Protein AF-A0A8J5FWM0-F1 (afdb_monomer_lite)

Foldseek 3Di:
DPPPDPDPVPDDPVVVPPDPPVCPPVNVVVVVVVVVVVLLVVCLVPVVCLVDPCSCVVDPPVSSVSNVVVNVQDPPGPPDDDDPVHGPVVVVVVVVVVVVVVVVVVVVVVVVVD

Sequence (114 aa):
MAPKSLDYESLNENVKKVAYAVRGELYLRASELQKEGKKVVALCQSPFLLDDPNVGLLFPADVIARAKHYLSLTSGGLGAYSDSRGLPGIRKEFAEFIEKSMLELDFFISSSNS

InterPro domains:
  IPR015421 Pyridoxal phosphate-dependent transferase, major domain [G3DSA:3.40.640.10] (79-100)
  IPR015424 Pyridoxal phosphate-dependent transferase [SSF53383] (8-101)
  IPR045088 Aminotransferase ALAT1/2-like [PTHR11751] (39-100)

pLDDT: mean 76.7, std 11.35, range [42.81, 90.31]

Radius of gyration: 22.01 Å; chains: 1; bounding box: 50×32×67 Å

Structure (mmCIF, N/CA/C/O backbone):
data_AF-A0A8J5FWM0-F1
#
_entry.id   AF-A0A8J5FWM0-F1
#
loop_
_atom_site.group_PDB
_atom_site.id
_atom_site.type_symbol
_atom_site.label_atom_id
_atom_site.label_alt_id
_atom_site.label_comp_id
_atom_site.label_asym_id
_atom_site.label_entity_id
_atom_site.label_seq_id
_atom_site.pdbx_PDB_ins_code
_atom_site.Cartn_x
_atom_site.Cartn_y
_atom_site.Cartn_z
_atom_site.occupancy
_atom_site.B_iso_or_equiv
_atom_site.auth_seq_id
_atom_site.auth_comp_id
_atom_site.auth_asym_id
_atom_site.auth_atom_id
_atom_site.pdbx_PDB_model_num
ATOM 1 N N . MET A 1 1 ? -11.089 -11.275 50.176 1.00 53.22 1 MET A N 1
ATOM 2 C CA . MET A 1 1 ? -12.010 -11.960 49.245 1.00 53.22 1 MET A CA 1
ATOM 3 C C . MET A 1 1 ? -11.571 -11.567 47.848 1.00 53.22 1 MET A C 1
ATOM 5 O O . MET A 1 1 ? -11.546 -10.374 47.577 1.00 53.22 1 MET A O 1
ATOM 9 N N . ALA A 1 2 ? -11.078 -12.508 47.038 1.00 60.53 2 ALA A N 1
ATOM 10 C CA . ALA A 1 2 ? -10.619 -12.184 45.687 1.00 60.53 2 ALA A CA 1
ATOM 11 C C . ALA A 1 2 ? -11.797 -11.602 44.883 1.00 60.53 2 ALA A C 1
ATOM 13 O O . ALA A 1 2 ? -12.917 -12.102 45.043 1.00 60.53 2 ALA A O 1
ATOM 14 N N . PRO A 1 3 ? -11.594 -10.536 44.090 1.00 63.75 3 PRO A N 1
ATOM 15 C CA . PRO A 1 3 ? -12.660 -10.019 43.246 1.00 63.75 3 PRO A CA 1
ATOM 16 C C . PRO A 1 3 ? -13.155 -11.148 42.337 1.00 63.75 3 PRO A C 1
ATOM 18 O O . PRO A 1 3 ? -12.354 -11.937 41.830 1.00 63.75 3 PRO A O 1
ATOM 21 N N . LYS A 1 4 ? -14.483 -11.255 42.197 1.00 68.94 4 LYS A N 1
ATOM 22 C CA . LYS A 1 4 ? -15.118 -12.198 41.270 1.00 68.94 4 LYS A CA 1
ATOM 23 C C . LYS A 1 4 ? -14.492 -12.023 39.885 1.00 68.94 4 LYS A C 1
ATOM 25 O O . LYS A 1 4 ? -14.134 -10.906 39.508 1.00 68.94 4 LYS A O 1
ATOM 30 N N . SER A 1 5 ? -14.335 -13.138 39.177 1.00 74.19 5 SER A N 1
ATOM 31 C CA . SER A 1 5 ? -13.917 -13.173 37.777 1.00 74.19 5 SER A CA 1
ATOM 32 C C . SER A 1 5 ? -14.665 -12.121 36.960 1.00 74.19 5 SER A C 1
ATOM 34 O O . SER A 1 5 ? -15.795 -11.761 37.289 1.00 74.19 5 SER A O 1
ATOM 36 N N . LEU A 1 6 ? -14.010 -11.600 35.923 1.00 75.12 6 LEU A N 1
ATOM 37 C CA . LEU A 1 6 ? -14.589 -10.589 35.045 1.00 75.12 6 LEU A CA 1
ATOM 38 C C . LEU A 1 6 ? -15.826 -11.164 34.333 1.00 75.12 6 LEU A C 1
ATOM 40 O O . LEU A 1 6 ? -15.712 -11.786 33.281 1.00 75.12 6 LEU A O 1
ATOM 44 N N . ASP A 1 7 ? -16.995 -10.941 34.924 1.00 79.06 7 ASP A N 1
ATOM 45 C CA . ASP A 1 7 ? -18.289 -11.385 34.416 1.00 79.06 7 ASP A CA 1
ATOM 46 C C . ASP A 1 7 ? -19.006 -10.211 33.741 1.00 79.06 7 ASP A C 1
ATOM 48 O O . ASP A 1 7 ? -18.806 -9.050 34.112 1.00 79.06 7 ASP A O 1
ATOM 52 N N . TYR A 1 8 ? -19.873 -10.500 32.767 1.00 72.50 8 TYR A N 1
ATOM 53 C CA . TYR A 1 8 ? -20.602 -9.486 31.990 1.00 72.50 8 TYR A CA 1
ATOM 54 C C . TYR A 1 8 ? -21.339 -8.471 32.879 1.00 72.50 8 TYR A C 1
ATOM 56 O O . TYR A 1 8 ? -21.268 -7.271 32.636 1.00 72.50 8 TYR A O 1
ATOM 64 N N . GLU A 1 9 ? -21.962 -8.930 33.964 1.00 78.56 9 GLU A N 1
ATOM 65 C CA . GLU A 1 9 ? -22.630 -8.097 34.975 1.00 78.56 9 GLU A CA 1
ATOM 66 C C . GLU A 1 9 ? -21.684 -7.063 35.613 1.00 78.56 9 GLU A C 1
ATOM 68 O O . GLU A 1 9 ? -22.080 -5.919 35.829 1.00 78.56 9 GLU A O 1
ATOM 73 N N . SER A 1 10 ? -20.417 -7.435 35.841 1.00 80.94 10 SER A N 1
ATOM 74 C CA . SER A 1 10 ? -19.393 -6.586 36.473 1.00 80.94 10 SER A CA 1
ATOM 75 C C . SER A 1 10 ? -18.735 -5.578 35.524 1.00 80.94 10 SER A C 1
ATOM 77 O O . SER A 1 10 ? -17.939 -4.743 35.960 1.00 80.94 10 SER A O 1
ATOM 79 N N . LEU A 1 11 ? -19.040 -5.654 34.226 1.00 79.19 11 LEU A N 1
ATOM 80 C CA . LEU A 1 11 ? -18.467 -4.766 33.224 1.00 79.19 11 LEU A CA 1
ATOM 81 C C . LEU A 1 11 ? -19.072 -3.357 33.329 1.00 79.19 11 LEU A C 1
ATOM 83 O O . LEU A 1 11 ? -20.248 -3.185 33.644 1.00 79.19 11 LEU A O 1
ATOM 87 N N . ASN A 1 12 ? -18.274 -2.335 33.028 1.00 82.62 12 ASN A N 1
ATOM 88 C CA . ASN A 1 12 ? -18.722 -0.944 33.049 1.00 82.62 12 ASN A CA 1
ATOM 89 C C . ASN A 1 12 ? -19.877 -0.720 32.049 1.00 82.62 12 ASN A C 1
ATOM 91 O O . ASN A 1 12 ? -19.781 -1.107 30.885 1.00 82.62 12 ASN A O 1
ATOM 95 N N . GLU A 1 13 ? -20.942 -0.043 32.482 1.00 77.06 13 GLU A N 1
ATOM 96 C CA . GLU A 1 13 ? -22.116 0.273 31.658 1.00 77.06 13 GLU A CA 1
ATOM 97 C C . GLU A 1 13 ? -21.777 1.035 30.369 1.00 77.06 13 GLU A C 1
ATOM 99 O O . GLU A 1 13 ? -22.407 0.808 29.341 1.00 77.06 13 GLU A O 1
ATOM 104 N N . ASN A 1 14 ? -20.745 1.882 30.372 1.00 74.62 14 ASN A N 1
ATOM 105 C CA . ASN A 1 14 ? -20.277 2.574 29.167 1.00 74.62 14 ASN A CA 1
ATOM 106 C C . ASN A 1 14 ? -19.612 1.617 28.165 1.00 74.62 14 ASN A C 1
ATOM 108 O O . ASN A 1 14 ? -19.661 1.864 26.966 1.00 74.62 14 ASN A O 1
ATOM 112 N N . VAL A 1 15 ? -19.027 0.511 28.639 1.00 71.25 15 VAL 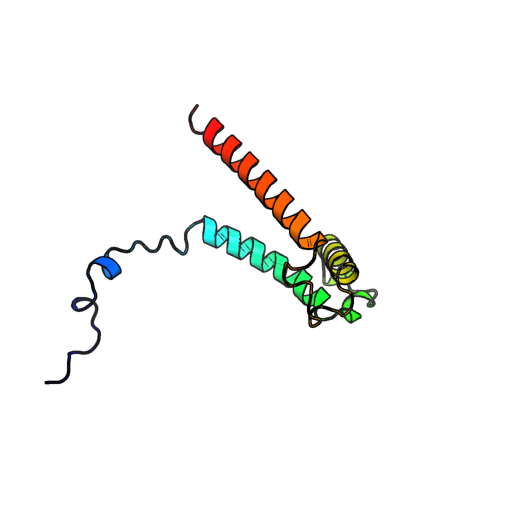A N 1
ATOM 113 C CA . VAL A 1 15 ? -18.459 -0.553 27.792 1.00 71.25 15 VAL A CA 1
ATOM 114 C C . VAL A 1 15 ?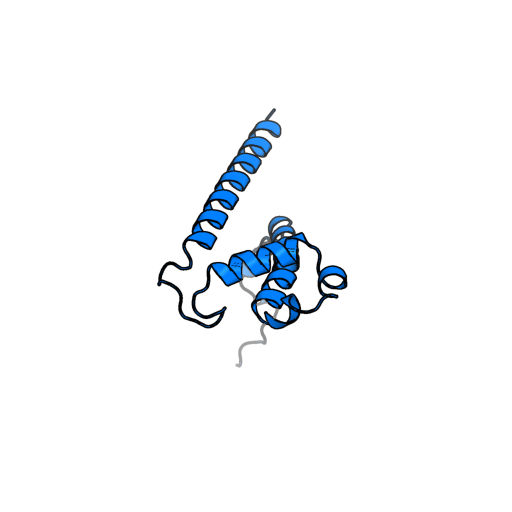 -19.563 -1.476 27.271 1.00 71.25 15 VAL A C 1
ATOM 116 O O . VAL A 1 15 ? -19.479 -1.935 26.140 1.00 71.25 15 VAL A O 1
ATOM 119 N N . LYS A 1 16 ? -20.633 -1.700 28.045 1.00 72.62 16 LYS A N 1
ATOM 120 C CA . LYS A 1 16 ? -21.829 -2.432 27.583 1.00 72.62 16 LYS A CA 1
ATOM 121 C C . LYS A 1 16 ? -22.627 -1.643 26.540 1.00 72.62 16 LYS A C 1
ATOM 123 O O . LYS A 1 16 ? -23.151 -2.221 25.595 1.00 72.62 16 LYS A O 1
ATOM 128 N N . LYS A 1 17 ? -22.721 -0.320 26.718 1.00 66.69 17 LYS A N 1
ATOM 129 C CA . LYS A 1 17 ? -23.449 0.604 25.833 1.00 66.69 17 LYS A CA 1
ATOM 130 C C . LYS A 1 17 ? -22.651 1.050 24.613 1.00 66.69 17 LYS A C 1
ATOM 132 O O . LYS A 1 17 ? -23.240 1.667 23.726 1.00 66.69 17 LYS A O 1
ATOM 137 N N . VAL A 1 18 ? -21.341 0.781 24.546 1.00 64.25 18 VAL A N 1
ATOM 138 C CA . VAL A 1 18 ? -20.563 1.118 23.351 1.00 64.25 18 VAL A CA 1
ATOM 139 C C . VAL A 1 18 ? -21.051 0.234 22.206 1.00 64.25 18 VAL A C 1
ATOM 141 O O . VAL A 1 18 ? -20.772 -0.961 22.124 1.00 64.25 18 VAL A O 1
ATOM 144 N N . ALA A 1 19 ? -21.855 0.815 21.322 1.00 58.50 19 ALA A N 1
ATOM 145 C CA . ALA A 1 19 ? -22.192 0.166 20.074 1.00 58.50 19 ALA A CA 1
ATOM 146 C C . ALA A 1 19 ? -20.889 -0.025 19.292 1.00 58.50 19 ALA A C 1
ATOM 148 O O . ALA A 1 19 ? -20.090 0.904 19.149 1.00 58.50 19 ALA A O 1
ATOM 149 N N . TYR A 1 20 ? -20.665 -1.243 18.807 1.00 52.75 20 TYR A N 1
ATOM 150 C CA . TYR A 1 20 ? -19.488 -1.655 18.047 1.00 52.75 20 TYR A CA 1
ATOM 151 C C . TYR A 1 20 ? -19.496 -1.025 16.636 1.00 52.75 20 TYR A C 1
ATOM 153 O O . TYR A 1 20 ? -19.482 -1.716 15.624 1.00 52.75 20 TYR A O 1
ATOM 161 N N . ALA A 1 21 ? -19.513 0.308 16.549 1.00 53.38 21 ALA A N 1
ATOM 162 C CA . ALA A 1 21 ? -19.413 1.071 15.300 1.00 53.38 21 ALA A CA 1
ATOM 163 C C . ALA A 1 21 ? -18.007 0.981 14.673 1.00 53.38 21 ALA A C 1
ATOM 165 O O . ALA A 1 21 ? -17.784 1.406 13.544 1.00 53.38 21 ALA A O 1
ATOM 166 N N . VAL A 1 22 ? -17.058 0.378 15.396 1.00 55.34 22 VAL A N 1
ATOM 167 C CA . VAL A 1 22 ? -15.659 0.198 14.992 1.00 55.34 22 VAL A CA 1
ATOM 168 C C . VAL A 1 22 ? -15.523 -0.739 13.780 1.00 55.34 22 VAL A C 1
ATOM 170 O O . VAL A 1 22 ? -14.505 -0.695 13.094 1.00 55.34 22 VAL A O 1
ATOM 173 N N . ARG A 1 23 ? -16.544 -1.560 13.472 1.00 57.81 23 ARG A N 1
ATOM 174 C CA . ARG A 1 23 ? -16.574 -2.443 12.289 1.00 57.81 23 ARG A CA 1
ATOM 175 C C . ARG A 1 23 ? -17.820 -2.292 11.405 1.00 57.81 23 ARG A C 1
ATOM 177 O O . ARG A 1 23 ? -18.355 -3.287 10.927 1.00 57.81 23 ARG A O 1
ATOM 184 N N . GLY A 1 24 ? -18.287 -1.060 11.203 1.00 68.94 24 GLY A N 1
ATOM 185 C CA . GLY A 1 24 ? -19.374 -0.764 10.257 1.00 68.94 24 GLY A CA 1
ATOM 186 C C . GLY A 1 24 ? -18.970 -0.893 8.778 1.00 68.94 24 GLY A C 1
ATOM 187 O O . GLY A 1 24 ? -17.869 -1.335 8.451 1.00 68.94 24 GLY A O 1
ATOM 188 N N . GLU A 1 25 ? -19.840 -0.453 7.869 1.00 73.12 25 GLU A N 1
ATOM 189 C CA . G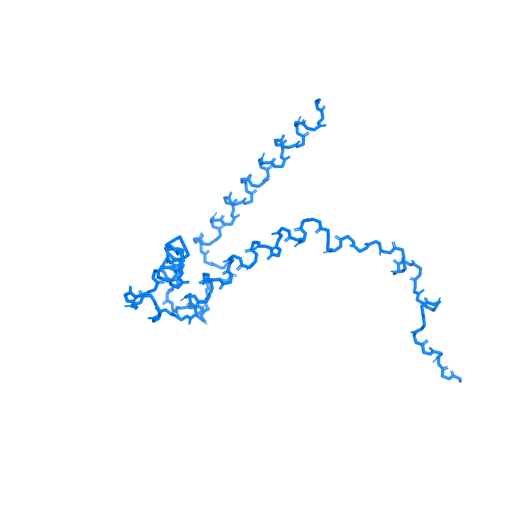LU A 1 25 ? -19.618 -0.499 6.410 1.00 73.12 25 GLU A CA 1
ATOM 190 C C . GLU A 1 25 ? -18.313 0.187 5.979 1.00 73.12 25 GLU A C 1
ATOM 192 O O . GLU A 1 25 ? -17.574 -0.337 5.145 1.00 73.12 25 GLU A O 1
ATOM 197 N N . LEU A 1 26 ? -17.959 1.297 6.637 1.00 72.69 26 LEU A N 1
ATOM 198 C CA . LEU A 1 26 ? -16.691 1.998 6.418 1.00 72.69 26 LEU A CA 1
ATOM 199 C C . LEU A 1 26 ? -15.474 1.102 6.701 1.00 72.69 26 LEU A C 1
ATOM 201 O O . LEU A 1 26 ? -14.497 1.105 5.953 1.00 72.69 26 LEU A O 1
ATOM 205 N N . TYR A 1 27 ? -15.534 0.303 7.768 1.00 74.69 27 TYR A N 1
ATOM 206 C CA . TYR A 1 27 ? -14.467 -0.629 8.125 1.00 74.69 27 TYR A CA 1
ATOM 207 C C . TYR A 1 27 ? -14.367 -1.784 7.127 1.00 74.69 27 TYR A C 1
ATOM 209 O O . TYR A 1 27 ? -13.262 -2.201 6.776 1.00 74.69 27 TYR A O 1
ATOM 217 N N . LEU A 1 28 ? -15.504 -2.295 6.647 1.00 80.56 28 LEU A N 1
ATOM 218 C CA . LEU A 1 28 ? -15.527 -3.347 5.631 1.00 80.56 28 LEU A CA 1
ATOM 219 C C . LEU A 1 28 ? -14.904 -2.851 4.325 1.00 80.56 28 LEU A C 1
ATOM 221 O O . LEU A 1 28 ? -14.007 -3.510 3.796 1.00 80.56 28 LEU A O 1
ATOM 225 N N . ARG A 1 29 ? -15.275 -1.645 3.878 1.00 81.56 29 ARG A N 1
ATOM 226 C CA . ARG A 1 29 ? -14.687 -1.031 2.684 1.00 81.56 29 ARG A CA 1
ATOM 227 C C . ARG A 1 29 ? -13.187 -0.781 2.840 1.00 81.56 29 ARG A C 1
ATOM 229 O O . ARG A 1 29 ? -12.411 -1.087 1.938 1.00 81.56 29 ARG A O 1
ATOM 236 N N . ALA A 1 30 ? -12.752 -0.300 4.004 1.00 79.31 30 ALA A N 1
ATOM 237 C CA . ALA A 1 30 ? -11.329 -0.161 4.309 1.00 79.31 30 ALA A CA 1
ATOM 238 C C . ALA A 1 30 ? -10.597 -1.517 4.287 1.00 79.31 30 ALA A C 1
ATOM 240 O O . ALA A 1 30 ? -9.468 -1.605 3.804 1.00 79.31 30 ALA A O 1
ATOM 241 N N . SER A 1 31 ? -11.239 -2.592 4.759 1.00 82.94 31 SER A N 1
ATOM 242 C CA . SER A 1 31 ? -10.680 -3.947 4.714 1.00 82.94 31 SER A CA 1
ATOM 243 C C . SER A 1 31 ? -10.523 -4.471 3.282 1.00 82.94 31 SER A C 1
ATOM 245 O O . SER A 1 31 ? -9.536 -5.144 2.982 1.00 82.94 31 SER A O 1
ATOM 247 N N . GLU A 1 32 ? -11.454 -4.152 2.382 1.00 84.06 32 GLU A N 1
ATOM 248 C CA . GLU A 1 32 ? -11.348 -4.470 0.952 1.00 84.06 32 GLU A CA 1
ATOM 249 C C . GLU A 1 32 ? -10.171 -3.743 0.300 1.00 84.06 32 GLU A C 1
ATOM 251 O O . GLU A 1 32 ? -9.290 -4.397 -0.262 1.00 84.06 32 GLU A O 1
ATOM 256 N N . LEU A 1 33 ? -10.085 -2.421 0.482 1.00 80.88 33 LEU A N 1
ATOM 257 C CA . LEU A 1 33 ? -8.966 -1.610 -0.015 1.00 80.88 33 LEU A CA 1
ATOM 258 C C . LEU A 1 33 ? -7.620 -2.114 0.530 1.00 80.88 33 LEU A C 1
ATOM 260 O O . LEU A 1 33 ? -6.619 -2.187 -0.187 1.00 80.88 33 LEU A O 1
ATOM 264 N N . GLN A 1 34 ? -7.592 -2.544 1.794 1.00 82.12 34 GLN A N 1
ATOM 265 C CA . GLN A 1 34 ? -6.405 -3.147 2.391 1.00 82.12 34 GLN A CA 1
ATOM 266 C C . GLN A 1 34 ? -6.026 -4.469 1.705 1.00 82.12 34 GLN A C 1
ATOM 268 O O . GLN A 1 34 ? -4.841 -4.716 1.476 1.00 82.12 34 GLN A O 1
ATOM 273 N N . LYS A 1 35 ? -6.996 -5.335 1.375 1.00 84.06 35 LYS A N 1
ATOM 274 C CA . LYS A 1 35 ? -6.737 -6.601 0.662 1.00 84.06 35 LYS A CA 1
ATOM 275 C C . LYS A 1 35 ? -6.164 -6.356 -0.731 1.00 84.06 35 LYS A C 1
ATOM 277 O O . LYS A 1 35 ? -5.247 -7.074 -1.126 1.00 84.06 35 LYS A O 1
ATOM 282 N N . GLU A 1 36 ? -6.655 -5.348 -1.442 1.00 82.56 36 GLU A N 1
ATOM 283 C CA . GLU A 1 36 ? -6.117 -4.943 -2.746 1.00 82.56 36 GLU A CA 1
ATOM 284 C C . GLU A 1 36 ? -4.663 -4.462 -2.620 1.00 82.56 36 GLU A C 1
ATOM 286 O O . GLU A 1 36 ? -3.786 -4.903 -3.369 1.00 82.56 36 GLU A O 1
ATOM 291 N N . GLY A 1 37 ? -4.371 -3.649 -1.599 1.00 81.81 37 GLY A N 1
ATOM 292 C CA . GLY A 1 37 ? -3.022 -3.155 -1.316 1.00 81.81 37 GLY A CA 1
ATOM 293 C C . GLY A 1 37 ? -1.996 -4.252 -1.007 1.00 81.81 37 GLY A C 1
ATOM 294 O O . GLY A 1 37 ? -0.824 -4.108 -1.360 1.00 81.81 37 GLY A O 1
ATOM 295 N N . LYS A 1 38 ? -2.414 -5.384 -0.419 1.00 86.38 38 LYS A N 1
ATOM 296 C CA . LYS A 1 38 ? -1.503 -6.494 -0.069 1.00 86.38 38 LYS A CA 1
ATOM 297 C C . LYS A 1 38 ? -0.737 -7.047 -1.269 1.00 86.38 38 LYS A C 1
ATOM 299 O O . LYS A 1 38 ? 0.428 -7.400 -1.119 1.00 86.38 38 LYS A O 1
ATOM 304 N N . LYS A 1 39 ? -1.362 -7.113 -2.448 1.00 86.75 39 LYS A N 1
ATOM 305 C CA . LYS A 1 39 ? -0.716 -7.652 -3.657 1.00 86.75 39 LYS A CA 1
ATOM 306 C C . LYS A 1 39 ? 0.429 -6.756 -4.132 1.00 86.75 39 LYS A C 1
ATOM 308 O O . LYS A 1 39 ? 1.495 -7.253 -4.477 1.00 86.75 39 LYS A O 1
ATOM 313 N N . VAL A 1 40 ? 0.223 -5.440 -4.085 1.00 87.25 40 VAL A N 1
ATOM 314 C CA . VAL A 1 40 ? 1.251 -4.451 -4.443 1.00 87.25 40 VAL A CA 1
ATOM 315 C C . VAL A 1 40 ? 2.404 -4.498 -3.445 1.00 87.25 40 VAL A C 1
ATOM 317 O O . VAL A 1 40 ? 3.562 -4.546 -3.846 1.00 87.25 40 VAL A O 1
ATOM 320 N N . VAL A 1 41 ? 2.097 -4.557 -2.144 1.00 86.50 41 VAL A N 1
ATOM 321 C CA . VAL A 1 41 ? 3.120 -4.649 -1.090 1.00 86.50 41 VAL A CA 1
ATOM 322 C C . VAL A 1 41 ? 3.959 -5.920 -1.236 1.00 86.50 41 VAL A C 1
ATOM 324 O O . VAL A 1 41 ? 5.176 -5.848 -1.091 1.00 86.50 41 VAL A O 1
ATOM 327 N N . ALA A 1 42 ? 3.345 -7.056 -1.579 1.00 87.19 42 ALA A N 1
ATOM 328 C CA . ALA A 1 42 ? 4.067 -8.306 -1.811 1.00 87.19 42 ALA A CA 1
ATOM 329 C C . ALA A 1 42 ? 5.103 -8.183 -2.946 1.00 87.19 42 ALA A C 1
ATOM 331 O O . ALA A 1 42 ? 6.244 -8.611 -2.779 1.00 87.19 42 ALA A O 1
ATOM 332 N N . LEU A 1 43 ? 4.745 -7.537 -4.063 1.00 86.88 43 LEU A N 1
ATOM 333 C CA . LEU A 1 43 ? 5.681 -7.279 -5.166 1.00 86.88 43 LEU A CA 1
ATOM 334 C C . LEU A 1 43 ? 6.789 -6.295 -4.776 1.00 86.88 43 LEU A C 1
ATOM 336 O O . LEU A 1 43 ? 7.943 -6.496 -5.141 1.00 86.88 43 LEU A O 1
ATOM 340 N N . CYS A 1 44 ? 6.473 -5.258 -3.999 1.00 85.75 44 CYS A N 1
ATOM 341 C CA . CYS A 1 44 ? 7.489 -4.324 -3.519 1.00 85.75 44 CYS A CA 1
ATOM 342 C C . CYS A 1 44 ? 8.462 -4.977 -2.512 1.00 85.75 44 CYS A C 1
ATOM 344 O O . CYS A 1 44 ? 9.621 -4.577 -2.433 1.00 85.75 44 CYS A O 1
ATOM 346 N N . GLN A 1 45 ? 8.010 -5.971 -1.737 1.00 85.56 45 GLN A N 1
ATOM 347 C CA . GLN A 1 45 ? 8.857 -6.750 -0.821 1.00 85.56 45 GLN A CA 1
ATOM 348 C C . GLN A 1 45 ? 9.741 -7.761 -1.550 1.00 85.56 45 GLN A C 1
ATOM 350 O O . GLN A 1 45 ? 10.827 -8.076 -1.071 1.00 85.56 45 GLN A O 1
ATOM 355 N N . SER A 1 46 ? 9.287 -8.265 -2.698 1.00 86.00 46 SER A N 1
ATOM 356 C CA . SER A 1 46 ? 9.999 -9.246 -3.519 1.00 86.00 46 SER A CA 1
ATOM 357 C C . SER A 1 46 ? 10.173 -8.741 -4.957 1.00 86.00 46 SER A C 1
ATOM 359 O O . SER A 1 46 ? 9.509 -9.251 -5.861 1.00 86.00 46 SER A O 1
ATOM 361 N N . PRO A 1 47 ? 11.072 -7.765 -5.206 1.00 83.94 47 PRO A N 1
ATOM 362 C CA . PRO A 1 47 ? 11.230 -7.161 -6.532 1.00 83.94 47 PRO A CA 1
ATOM 363 C C . PRO A 1 47 ? 11.617 -8.159 -7.629 1.00 83.94 47 PRO A C 1
ATOM 365 O O . PRO A 1 47 ? 11.251 -7.957 -8.779 1.00 83.94 47 PRO A O 1
ATOM 368 N N . PHE A 1 48 ? 12.284 -9.262 -7.274 1.00 86.00 48 PHE A N 1
ATOM 369 C CA . PHE A 1 48 ? 12.688 -10.326 -8.202 1.00 86.00 48 PHE A CA 1
ATOM 370 C C . PHE A 1 48 ? 11.507 -11.004 -8.917 1.00 86.00 48 PHE A C 1
ATOM 372 O O . PHE A 1 48 ? 11.679 -11.544 -10.004 1.00 86.00 48 PHE A O 1
ATOM 379 N N . LEU A 1 49 ? 10.293 -10.952 -8.351 1.00 86.25 49 LEU A N 1
ATOM 380 C CA . LEU A 1 49 ? 9.088 -11.433 -9.037 1.00 86.25 49 LEU A CA 1
ATOM 381 C C . LEU A 1 49 ? 8.752 -10.598 -10.278 1.00 86.25 49 LEU A C 1
ATOM 383 O O . LEU A 1 49 ? 8.069 -11.097 -11.163 1.00 86.25 49 LEU A O 1
ATOM 387 N N . LEU A 1 50 ? 9.194 -9.337 -10.351 1.00 85.50 50 LEU A N 1
ATOM 388 C CA . LEU A 1 50 ? 8.912 -8.450 -11.484 1.00 85.50 50 LEU A CA 1
ATOM 389 C C . LEU A 1 50 ? 9.742 -8.782 -12.729 1.00 85.50 50 LEU A C 1
ATOM 391 O O . LEU A 1 50 ? 9.376 -8.329 -13.816 1.00 85.50 50 LEU A O 1
ATOM 395 N N . ASP A 1 51 ? 10.821 -9.547 -12.561 1.00 86.00 51 ASP A N 1
ATOM 396 C CA . ASP A 1 51 ? 11.710 -9.988 -13.637 1.00 86.00 51 ASP A CA 1
ATOM 397 C C . ASP A 1 51 ? 11.244 -11.314 -14.270 1.00 86.00 51 ASP A C 1
ATOM 399 O O . ASP A 1 51 ? 11.707 -11.681 -15.350 1.00 86.00 51 ASP A O 1
ATOM 403 N N . ASP A 1 52 ? 10.309 -12.029 -13.629 1.00 87.56 52 ASP A N 1
ATOM 404 C CA . ASP A 1 52 ? 9.757 -13.277 -14.160 1.00 87.56 52 ASP A CA 1
ATOM 405 C C . ASP A 1 52 ? 8.793 -12.987 -15.331 1.00 87.56 52 ASP A C 1
ATOM 407 O O . ASP A 1 52 ? 7.830 -12.227 -15.167 1.00 87.56 52 ASP A O 1
ATOM 411 N N . PRO A 1 53 ? 8.977 -13.607 -16.513 1.00 85.69 53 PRO A N 1
ATOM 412 C CA . PRO A 1 53 ? 8.078 -13.419 -17.654 1.00 85.69 53 PRO A CA 1
ATOM 413 C C . PRO A 1 53 ? 6.628 -13.856 -17.377 1.00 85.69 53 PRO A C 1
ATOM 415 O O . PRO A 1 53 ? 5.708 -13.401 -18.056 1.00 85.69 53 PRO A O 1
ATOM 418 N N . ASN A 1 54 ? 6.395 -14.698 -16.366 1.00 87.31 54 ASN A N 1
ATOM 419 C CA . ASN A 1 54 ? 5.078 -15.194 -15.967 1.00 87.31 54 ASN A CA 1
ATOM 420 C C . ASN A 1 54 ? 4.401 -14.333 -14.892 1.00 87.31 54 ASN A C 1
ATOM 422 O O . ASN A 1 54 ? 3.293 -14.658 -14.463 1.00 87.31 54 ASN A O 1
ATOM 426 N N . VAL A 1 55 ? 5.013 -13.229 -14.449 1.00 85.06 55 VAL A N 1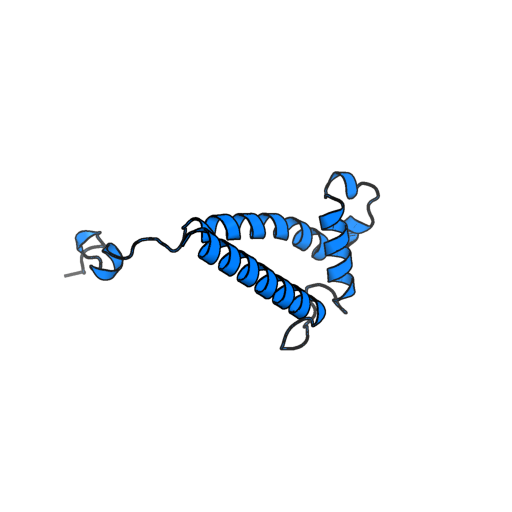
ATOM 427 C CA . VAL A 1 55 ? 4.448 -12.369 -13.393 1.00 85.06 55 VAL A CA 1
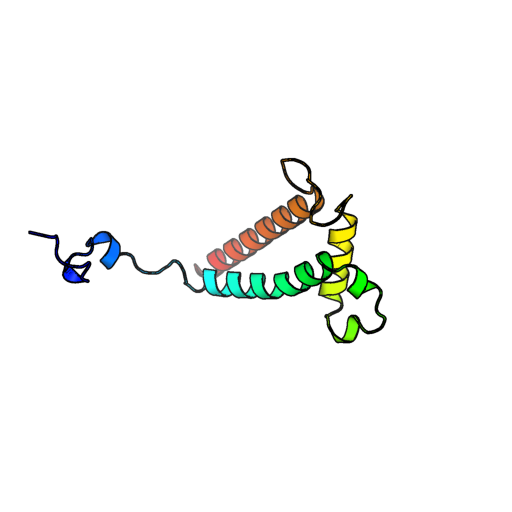ATOM 428 C C . VAL A 1 55 ? 3.037 -11.872 -13.725 1.00 85.06 55 VAL A C 1
ATOM 430 O O . VAL A 1 55 ? 2.191 -11.778 -12.836 1.00 85.06 55 VAL A O 1
ATOM 433 N N . GLY A 1 56 ? 2.746 -11.642 -15.011 1.00 83.69 56 GLY A N 1
ATOM 434 C CA . GLY A 1 56 ? 1.426 -11.228 -15.499 1.00 83.69 56 GLY A CA 1
ATOM 435 C C . GLY A 1 56 ? 0.333 -12.298 -15.387 1.00 83.69 56 GLY A C 1
ATOM 436 O O . GLY A 1 56 ? -0.845 -11.969 -15.492 1.00 83.69 56 GLY A O 1
ATOM 437 N N . LEU A 1 57 ? 0.699 -13.564 -15.155 1.00 86.69 57 LEU A N 1
ATOM 438 C CA . LEU A 1 57 ? -0.252 -14.641 -14.854 1.00 86.69 57 LEU A CA 1
ATOM 439 C C . LEU A 1 57 ? -0.623 -14.671 -13.365 1.00 86.69 57 LEU A C 1
ATOM 441 O O . LEU A 1 57 ? -1.705 -15.131 -13.007 1.00 86.69 57 LEU A O 1
ATOM 445 N N . LEU A 1 58 ? 0.271 -14.190 -12.496 1.00 85.12 58 LEU A N 1
ATOM 446 C CA . LEU A 1 58 ? 0.110 -14.210 -11.039 1.00 85.12 58 LEU A CA 1
ATOM 447 C C . LEU A 1 58 ? -0.500 -12.912 -10.502 1.00 85.12 58 LEU A C 1
ATOM 449 O O . LEU A 1 58 ? -1.268 -12.933 -9.537 1.00 85.12 58 LEU A O 1
ATOM 453 N N . PHE A 1 59 ? -0.167 -11.780 -11.124 1.00 87.56 59 PHE A N 1
ATOM 454 C CA . PHE A 1 59 ? -0.610 -10.456 -10.707 1.00 87.56 59 PHE A CA 1
ATOM 455 C C . PHE A 1 59 ? -1.209 -9.684 -11.880 1.00 87.56 59 PHE A C 1
ATOM 457 O O . PHE A 1 59 ? -0.694 -9.751 -12.996 1.00 87.56 59 PHE A O 1
ATOM 464 N N . PRO A 1 60 ? -2.277 -8.909 -11.638 1.00 90.19 60 PRO A N 1
ATOM 465 C CA . PRO A 1 60 ? -2.848 -8.068 -12.673 1.00 90.19 60 PRO A CA 1
ATOM 466 C C . PRO A 1 60 ? -1.891 -6.911 -13.025 1.00 90.19 60 PRO A C 1
ATOM 468 O O . PRO A 1 60 ? -1.037 -6.504 -12.229 1.00 90.19 60 PRO A O 1
ATOM 471 N N . ALA A 1 61 ? -2.003 -6.407 -14.256 1.00 88.88 61 ALA A N 1
ATOM 472 C CA . ALA A 1 61 ? -1.055 -5.445 -14.827 1.00 88.88 61 ALA A CA 1
ATOM 473 C C . ALA A 1 61 ? -1.003 -4.105 -14.067 1.00 88.88 61 ALA A C 1
ATOM 475 O O . ALA A 1 61 ? 0.057 -3.487 -13.969 1.00 88.88 61 ALA A O 1
ATOM 476 N N . ASP A 1 62 ? -2.126 -3.682 -13.492 1.00 90.00 62 ASP A N 1
ATOM 477 C CA . ASP A 1 62 ? -2.252 -2.497 -12.641 1.00 90.00 62 ASP A CA 1
ATOM 478 C C . ASP A 1 62 ? -1.406 -2.615 -11.361 1.00 90.00 62 ASP A C 1
ATOM 480 O O . ASP A 1 62 ? -0.679 -1.689 -10.995 1.00 90.00 62 ASP A O 1
ATOM 484 N N . VAL A 1 63 ? -1.437 -3.780 -10.712 1.00 89.31 63 VAL A N 1
ATOM 485 C CA . VAL A 1 63 ? -0.668 -4.084 -9.500 1.00 89.31 63 VAL A CA 1
ATOM 486 C C . VAL A 1 63 ? 0.830 -4.097 -9.799 1.00 89.31 63 VAL A C 1
ATOM 488 O O . VAL A 1 63 ? 1.611 -3.535 -9.029 1.00 89.31 63 VAL A O 1
ATOM 491 N N . ILE A 1 64 ? 1.229 -4.672 -10.937 1.00 89.00 64 ILE A N 1
ATOM 492 C CA . ILE A 1 64 ? 2.623 -4.681 -11.403 1.00 89.00 64 ILE A CA 1
ATOM 493 C C . ILE A 1 64 ? 3.108 -3.251 -11.676 1.00 89.00 64 ILE A C 1
ATOM 495 O O . ILE A 1 64 ? 4.191 -2.870 -11.227 1.00 89.00 64 ILE A O 1
ATOM 499 N N . ALA A 1 65 ? 2.308 -2.445 -12.379 1.00 90.31 65 ALA A N 1
ATOM 500 C CA . ALA A 1 65 ? 2.646 -1.058 -12.688 1.00 90.31 65 ALA A CA 1
ATOM 501 C C . ALA A 1 65 ? 2.800 -0.212 -11.414 1.00 90.31 65 ALA A C 1
ATOM 503 O O . ALA A 1 65 ? 3.794 0.501 -11.267 1.00 90.31 65 ALA A O 1
ATOM 504 N N . ARG A 1 66 ? 1.873 -0.347 -10.454 1.00 89.31 66 ARG A N 1
ATOM 505 C CA . ARG A 1 66 ? 1.958 0.335 -9.152 1.00 89.31 66 ARG A CA 1
ATOM 506 C C . ARG A 1 66 ? 3.183 -0.088 -8.350 1.00 89.31 66 ARG A C 1
ATOM 508 O O . ARG A 1 66 ? 3.858 0.769 -7.788 1.00 89.31 66 ARG A O 1
ATOM 515 N N . ALA A 1 67 ? 3.502 -1.382 -8.315 1.00 89.00 67 ALA A N 1
ATOM 516 C CA . ALA A 1 67 ? 4.682 -1.871 -7.607 1.00 89.00 67 ALA A CA 1
ATOM 517 C C . ALA A 1 67 ? 5.979 -1.296 -8.202 1.00 89.00 67 ALA A C 1
ATOM 519 O O . ALA A 1 67 ? 6.822 -0.785 -7.466 1.00 89.00 67 ALA A O 1
ATOM 520 N N . LYS A 1 68 ? 6.103 -1.288 -9.538 1.00 88.12 68 LYS A N 1
ATOM 521 C CA . LYS A 1 68 ? 7.233 -0.658 -10.243 1.00 88.12 68 LYS A CA 1
ATOM 522 C C . LYS A 1 68 ? 7.328 0.840 -9.947 1.00 88.12 68 LYS A C 1
ATOM 524 O O . LYS A 1 68 ? 8.424 1.341 -9.700 1.00 88.12 68 LYS A O 1
ATOM 529 N N . HIS A 1 69 ? 6.194 1.543 -9.919 1.00 89.06 69 HIS A N 1
ATOM 530 C CA . HIS A 1 69 ? 6.155 2.960 -9.565 1.00 89.06 69 HIS A CA 1
ATOM 531 C C . HIS A 1 69 ? 6.674 3.207 -8.142 1.00 89.06 69 HIS A C 1
ATOM 533 O O . HIS A 1 69 ? 7.592 4.004 -7.960 1.00 89.06 69 HIS A O 1
ATOM 539 N N . TYR A 1 70 ? 6.174 2.480 -7.139 1.00 86.62 70 TYR A N 1
ATOM 540 C CA . TYR A 1 70 ? 6.624 2.661 -5.756 1.00 86.62 70 TYR A CA 1
ATOM 541 C C . TYR A 1 70 ? 8.093 2.296 -5.548 1.00 86.62 70 TYR A C 1
ATOM 543 O O . TYR A 1 70 ? 8.795 3.020 -4.844 1.00 86.62 70 TYR A O 1
ATOM 551 N N . LEU A 1 71 ? 8.583 1.241 -6.205 1.00 84.62 71 LEU A N 1
ATOM 552 C CA . LEU A 1 71 ? 10.003 0.892 -6.167 1.00 84.62 71 LEU A CA 1
ATOM 553 C C . LEU A 1 71 ? 10.884 1.999 -6.763 1.00 84.62 71 LEU A C 1
ATOM 555 O O . LEU A 1 71 ? 11.949 2.278 -6.218 1.00 84.62 71 LEU A O 1
ATOM 559 N N . SER A 1 72 ? 10.423 2.687 -7.816 1.00 85.56 72 SER A N 1
ATOM 560 C CA . SER A 1 72 ? 11.151 3.824 -8.405 1.00 85.56 72 SER A CA 1
ATOM 561 C C . SER A 1 72 ? 11.245 5.044 -7.479 1.00 85.56 72 SER A C 1
ATOM 563 O O . SER A 1 72 ? 12.171 5.842 -7.601 1.00 85.56 72 SER A O 1
ATOM 565 N N . LEU A 1 73 ? 10.311 5.181 -6.531 1.00 82.31 73 LEU A N 1
ATOM 566 C CA . LEU A 1 73 ? 10.300 6.263 -5.544 1.00 82.31 73 LEU A CA 1
ATOM 567 C C . LEU A 1 73 ? 11.190 5.968 -4.326 1.00 82.31 73 LEU A C 1
ATOM 569 O O . LEU A 1 73 ? 11.489 6.882 -3.557 1.00 82.31 73 LEU A O 1
ATOM 573 N N . THR A 1 74 ? 11.605 4.714 -4.130 1.00 76.56 74 THR A N 1
ATOM 574 C CA . THR A 1 74 ? 12.460 4.297 -3.012 1.00 76.56 74 THR A CA 1
ATOM 575 C C . THR A 1 74 ? 13.919 4.189 -3.444 1.00 76.56 74 THR A C 1
ATOM 577 O O . THR A 1 74 ? 14.264 3.343 -4.261 1.00 76.56 74 THR A O 1
ATOM 580 N N . SER A 1 75 ? 14.809 4.983 -2.847 1.00 67.81 75 SER A N 1
ATOM 581 C CA . SER A 1 75 ? 16.248 4.980 -3.166 1.00 67.81 75 SER A CA 1
ATOM 582 C C . SER A 1 75 ? 17.045 3.813 -2.554 1.00 67.81 75 SER A C 1
ATOM 584 O O . SER A 1 75 ? 18.236 3.688 -2.823 1.00 67.81 75 SER A O 1
ATOM 586 N N . GLY A 1 76 ? 16.414 2.946 -1.752 1.00 67.81 76 GLY A N 1
ATOM 587 C CA . GLY A 1 76 ? 17.074 1.813 -1.083 1.00 67.81 76 GLY A CA 1
ATOM 588 C C . GLY A 1 76 ? 16.147 0.640 -0.749 1.00 67.81 76 GLY A C 1
ATOM 589 O O . GLY A 1 76 ? 16.440 -0.142 0.152 1.00 67.81 76 GLY A O 1
ATOM 590 N N . GLY A 1 77 ? 15.012 0.529 -1.447 1.00 68.81 77 GLY A N 1
ATOM 591 C CA . GLY A 1 77 ? 13.980 -0.473 -1.170 1.00 68.81 77 GLY A CA 1
ATOM 592 C C . GLY A 1 77 ? 13.104 -0.143 0.046 1.00 68.81 77 GLY A C 1
ATOM 593 O O . GLY A 1 77 ? 13.255 0.894 0.690 1.00 68.81 77 GLY A O 1
ATOM 594 N N . LEU A 1 78 ? 12.165 -1.040 0.364 1.00 67.25 78 LEU A N 1
ATOM 595 C CA . LEU A 1 78 ? 11.132 -0.823 1.391 1.00 67.25 78 LEU A CA 1
ATOM 596 C C . LEU A 1 78 ? 11.650 -0.731 2.838 1.00 67.25 78 LEU A C 1
ATOM 598 O O . LEU A 1 78 ? 10.898 -0.330 3.723 1.00 67.25 78 LEU A O 1
ATOM 602 N N . GLY A 1 79 ? 12.893 -1.149 3.091 1.00 67.75 79 GLY A N 1
ATOM 603 C CA . GLY A 1 79 ? 13.513 -1.133 4.420 1.00 67.75 79 GLY A CA 1
ATOM 604 C C . GLY A 1 79 ? 14.443 0.056 4.667 1.00 67.75 79 GLY A C 1
ATOM 605 O O . GLY A 1 79 ? 14.905 0.235 5.791 1.00 67.75 79 GLY A O 1
ATOM 606 N N . ALA A 1 80 ? 14.739 0.856 3.640 1.00 75.44 80 ALA A N 1
ATOM 607 C CA . ALA A 1 80 ? 15.556 2.049 3.800 1.00 75.44 80 ALA A CA 1
ATOM 608 C C . ALA A 1 80 ? 14.737 3.168 4.451 1.00 75.44 80 ALA A C 1
ATOM 610 O O . ALA A 1 80 ? 13.571 3.381 4.115 1.00 75.44 80 ALA A O 1
ATOM 611 N N . TYR A 1 81 ? 15.360 3.907 5.369 1.00 69.00 81 TYR A N 1
ATOM 612 C CA . TYR A 1 81 ? 14.734 5.087 5.953 1.00 69.00 81 TYR A CA 1
ATOM 613 C C . TYR A 1 81 ? 14.376 6.094 4.854 1.00 69.00 81 TYR A C 1
ATOM 615 O O . TYR A 1 81 ? 15.232 6.519 4.078 1.00 69.00 81 TYR A O 1
ATOM 623 N N . SER A 1 82 ? 13.104 6.484 4.807 1.00 70.06 82 SER A N 1
ATOM 624 C CA . SER A 1 82 ? 12.654 7.627 4.018 1.00 70.06 82 SER A CA 1
ATOM 625 C C . SER A 1 82 ? 12.871 8.935 4.787 1.00 70.06 82 SER A C 1
ATOM 627 O O . SER A 1 82 ? 13.172 8.922 5.982 1.00 70.06 82 SER A O 1
ATOM 629 N N . ASP A 1 83 ? 12.647 10.074 4.122 1.00 71.94 83 ASP A N 1
ATOM 630 C CA . ASP A 1 83 ? 12.473 11.375 4.788 1.00 71.94 83 ASP A CA 1
ATOM 631 C C . ASP A 1 83 ? 11.513 11.228 5.986 1.00 71.94 83 ASP A C 1
ATOM 633 O O . ASP A 1 83 ? 10.583 10.415 5.944 1.00 71.94 83 ASP A O 1
ATOM 637 N N . SER A 1 84 ? 11.726 11.999 7.056 1.00 76.56 84 SER A N 1
ATOM 638 C CA . SER A 1 84 ? 10.919 11.927 8.284 1.00 76.56 84 SER A CA 1
ATOM 639 C C . SER A 1 84 ? 9.431 12.180 8.037 1.00 76.56 84 SER A C 1
ATOM 641 O O . SER A 1 84 ? 8.583 11.722 8.799 1.00 76.56 84 SER A O 1
ATOM 643 N N . ARG A 1 85 ? 9.102 12.875 6.945 1.00 72.00 85 ARG A N 1
ATOM 644 C CA . ARG A 1 85 ? 7.729 13.127 6.501 1.00 72.00 85 ARG A CA 1
ATOM 645 C C . ARG A 1 85 ? 7.212 12.066 5.517 1.00 72.00 85 ARG A C 1
ATOM 647 O O . ARG A 1 85 ? 6.112 12.221 4.995 1.00 72.00 85 ARG A O 1
ATOM 654 N N . GLY A 1 86 ? 7.994 11.043 5.186 1.00 76.88 86 GLY A N 1
ATOM 655 C CA . GLY A 1 86 ? 7.684 10.013 4.190 1.00 76.88 86 GLY A CA 1
ATOM 656 C C . GLY A 1 86 ? 8.039 10.392 2.745 1.00 76.88 86 GLY A C 1
ATOM 657 O O . GLY A 1 86 ? 8.549 11.480 2.463 1.00 76.88 86 GLY A O 1
ATOM 658 N N . LEU A 1 87 ? 7.752 9.481 1.810 1.00 80.62 87 LEU A N 1
ATOM 659 C CA . LEU A 1 87 ? 8.051 9.645 0.384 1.00 80.62 87 LEU A CA 1
ATOM 660 C C . LEU A 1 87 ? 7.135 10.705 -0.262 1.00 80.62 87 LEU A C 1
ATOM 662 O O . LEU A 1 87 ? 5.912 10.551 -0.220 1.00 80.62 87 LEU A O 1
ATOM 666 N N . PRO A 1 88 ? 7.684 11.761 -0.898 1.00 81.00 88 PRO A N 1
ATOM 667 C CA . PRO A 1 88 ? 6.886 12.841 -1.481 1.00 81.00 88 PRO A CA 1
ATOM 668 C C . PRO A 1 88 ? 5.844 12.374 -2.506 1.00 81.00 88 PRO A C 1
ATOM 670 O O . PRO A 1 88 ? 4.731 12.894 -2.500 1.00 81.00 88 PRO A O 1
ATOM 673 N N . GLY A 1 89 ? 6.181 11.382 -3.341 1.00 82.75 89 GLY A N 1
ATOM 674 C CA . GLY A 1 89 ? 5.257 10.817 -4.334 1.00 82.75 89 GLY A CA 1
ATOM 675 C C . GLY A 1 89 ? 4.029 10.172 -3.690 1.00 82.75 89 GLY A C 1
ATOM 676 O O . GLY A 1 89 ? 2.904 10.497 -4.052 1.00 82.75 89 GLY A O 1
ATOM 677 N N . ILE A 1 90 ? 4.236 9.370 -2.639 1.00 83.56 90 ILE A N 1
ATOM 678 C CA . ILE A 1 90 ? 3.143 8.724 -1.893 1.00 83.56 90 ILE A CA 1
ATOM 679 C C . ILE A 1 90 ? 2.278 9.762 -1.172 1.00 83.56 90 ILE A C 1
ATOM 681 O O . ILE A 1 90 ? 1.056 9.647 -1.155 1.00 83.56 90 ILE A O 1
ATOM 685 N N . ARG A 1 91 ? 2.887 10.811 -0.600 1.00 81.12 91 ARG A N 1
ATOM 686 C CA . ARG A 1 91 ? 2.120 11.893 0.039 1.00 81.12 91 ARG A CA 1
ATOM 687 C C . ARG A 1 91 ? 1.190 12.600 -0.942 1.00 81.12 91 ARG A C 1
ATOM 689 O O . ARG A 1 91 ? 0.081 12.958 -0.559 1.00 81.12 91 ARG A O 1
ATOM 696 N N . LYS A 1 92 ? 1.651 12.820 -2.175 1.00 86.56 92 LYS A N 1
ATOM 697 C CA . LYS A 1 92 ? 0.855 13.470 -3.215 1.00 86.56 92 LYS A CA 1
ATOM 698 C C . LYS A 1 92 ? -0.337 12.601 -3.619 1.00 86.56 92 LYS A C 1
ATOM 700 O O . LYS A 1 92 ? -1.457 13.092 -3.586 1.00 86.56 92 LYS A O 1
ATOM 705 N N . GLU A 1 93 ? -0.109 11.314 -3.886 1.00 86.56 93 GLU A N 1
ATOM 706 C CA . GLU A 1 93 ? -1.193 10.361 -4.181 1.00 86.56 93 GLU A CA 1
ATOM 707 C C . GLU A 1 93 ? -2.229 10.304 -3.050 1.00 86.56 93 GLU A C 1
ATOM 709 O O . GLU A 1 93 ? -3.431 10.263 -3.298 1.00 86.56 93 GLU A O 1
ATOM 714 N N . PHE A 1 94 ? -1.775 10.329 -1.794 1.00 83.44 94 PHE A N 1
ATOM 715 C CA . PHE A 1 94 ? -2.673 10.312 -0.642 1.00 83.44 94 PHE A CA 1
ATOM 716 C C . PHE A 1 94 ? -3.517 11.589 -0.536 1.00 83.44 94 PHE A C 1
ATOM 718 O O . PHE A 1 94 ? -4.706 11.512 -0.230 1.00 83.44 94 PHE A O 1
ATOM 725 N N . ALA A 1 95 ? -2.927 12.755 -0.815 1.00 84.31 95 ALA A N 1
ATOM 726 C CA . ALA A 1 95 ? -3.655 14.020 -0.850 1.00 84.31 95 ALA A CA 1
ATOM 727 C C . ALA A 1 95 ? -4.723 14.024 -1.957 1.00 84.31 95 ALA A C 1
ATOM 729 O O . ALA A 1 95 ? -5.877 14.335 -1.678 1.00 84.31 95 ALA A O 1
ATOM 730 N N . GLU A 1 96 ? -4.360 13.592 -3.168 1.00 88.19 96 GLU A N 1
ATOM 731 C CA . GLU A 1 96 ? -5.285 13.466 -4.305 1.00 88.19 96 GLU A CA 1
ATOM 732 C C . GLU A 1 96 ? -6.424 12.473 -4.004 1.00 88.19 96 GLU A C 1
ATOM 734 O O . GLU A 1 96 ? -7.584 12.719 -4.341 1.00 88.19 96 GLU A O 1
ATOM 739 N N . PHE A 1 97 ? -6.124 11.363 -3.319 1.00 86.19 97 PHE A N 1
ATOM 740 C CA . PHE A 1 97 ? -7.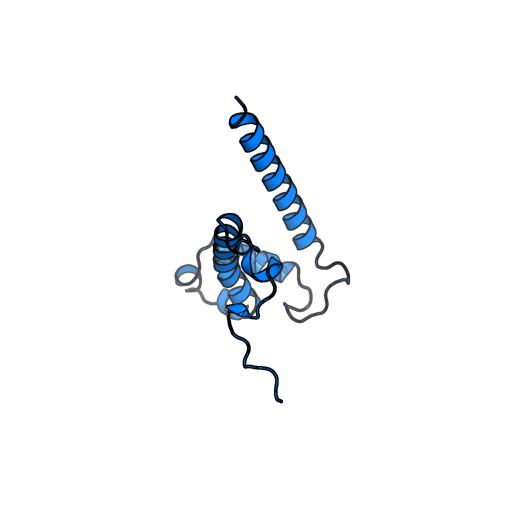134 10.395 -2.890 1.00 86.19 97 PHE A CA 1
ATOM 741 C C . PHE A 1 97 ? -8.126 10.988 -1.882 1.00 86.19 97 PHE A C 1
ATOM 743 O O . PHE A 1 97 ? -9.334 10.784 -2.026 1.00 86.19 97 PHE A O 1
ATOM 750 N N . ILE A 1 98 ? -7.639 11.716 -0.869 1.00 82.75 98 ILE A N 1
ATOM 751 C CA . ILE A 1 98 ? -8.503 12.367 0.128 1.00 82.75 98 ILE A CA 1
ATOM 752 C C . ILE A 1 98 ? -9.385 13.418 -0.536 1.00 82.75 98 ILE A C 1
ATOM 754 O O . ILE A 1 98 ? -10.587 13.433 -0.288 1.00 82.75 98 ILE A O 1
ATOM 758 N N . GLU A 1 99 ? -8.807 14.260 -1.392 1.00 86.06 99 GLU A N 1
ATOM 759 C CA . GLU A 1 99 ? -9.539 15.306 -2.104 1.00 86.06 99 GLU A CA 1
ATOM 760 C C . GLU A 1 99 ? -10.671 14.709 -2.949 1.00 86.06 99 GLU A C 1
ATOM 762 O O . GLU A 1 99 ? -11.824 15.124 -2.833 1.00 86.06 99 GLU A O 1
ATOM 767 N N . LYS A 1 100 ? -10.382 13.648 -3.713 1.00 83.19 100 LYS A N 1
ATOM 768 C CA . LYS A 1 100 ? -11.399 12.940 -4.499 1.00 83.19 100 LYS A CA 1
ATOM 769 C C . LYS A 1 100 ? -12.481 12.297 -3.624 1.00 83.19 100 LYS A C 1
ATOM 771 O O . LYS A 1 100 ? -13.658 12.356 -3.969 1.00 83.19 100 LYS A O 1
ATOM 776 N N . SER A 1 101 ? -12.091 11.698 -2.499 1.00 75.88 101 SER A N 1
ATOM 777 C CA . SER A 1 101 ? -13.025 11.032 -1.581 1.00 75.88 101 SER A CA 1
ATOM 778 C C . SER A 1 101 ? -13.946 12.028 -0.869 1.00 75.88 101 SER A C 1
ATOM 780 O O . SER A 1 101 ? -15.117 11.731 -0.647 1.00 75.88 101 SER A O 1
ATOM 782 N N . MET A 1 102 ? -13.438 13.216 -0.527 1.00 74.25 102 MET A N 1
ATOM 783 C CA . MET A 1 102 ? -14.244 14.306 0.032 1.00 74.25 102 MET A CA 1
ATOM 784 C C . MET A 1 102 ? -15.247 14.841 -0.992 1.00 74.25 102 MET A C 1
ATOM 786 O O . MET A 1 102 ? -16.413 15.007 -0.655 1.00 74.25 102 MET A O 1
ATOM 790 N N . LEU A 1 103 ? -14.834 15.017 -2.251 1.00 70.06 103 LEU A N 1
ATOM 791 C CA . LEU A 1 103 ? -15.730 15.456 -3.327 1.00 70.06 103 LEU A CA 1
ATOM 792 C C . LEU A 1 103 ? -16.862 14.452 -3.608 1.00 70.06 103 LEU A C 1
ATOM 794 O O . LEU A 1 103 ? -17.996 14.860 -3.850 1.00 70.06 103 LEU A O 1
ATOM 798 N N . GLU A 1 104 ? -16.587 13.144 -3.557 1.00 64.56 104 GLU A N 1
ATOM 799 C CA . GLU A 1 104 ? -17.631 12.114 -3.680 1.00 64.56 104 GLU A CA 1
ATOM 800 C C . GLU A 1 104 ? -18.596 12.109 -2.488 1.00 64.56 104 GLU A C 1
ATOM 802 O O . GLU A 1 104 ? -19.801 11.938 -2.678 1.00 64.56 104 GLU A O 1
ATOM 807 N N . LEU A 1 105 ? -18.091 12.320 -1.270 1.00 61.56 105 LEU A N 1
ATOM 808 C CA . LEU A 1 105 ? -18.924 12.436 -0.072 1.00 61.56 105 LEU A CA 1
ATOM 809 C C . LEU A 1 105 ? -19.817 13.681 -0.121 1.00 61.56 105 LEU A C 1
ATOM 811 O O . LEU A 1 105 ? -21.006 13.574 0.174 1.00 61.56 105 LEU A O 1
ATOM 815 N N . ASP A 1 106 ? -19.284 14.827 -0.545 1.00 60.47 106 ASP A N 1
ATOM 816 C CA . ASP A 1 106 ? -20.061 16.059 -0.715 1.00 60.47 106 ASP A CA 1
ATOM 817 C C . ASP A 1 106 ? -21.138 15.897 -1.799 1.00 60.47 106 ASP A C 1
ATOM 819 O O . ASP A 1 106 ? -22.284 16.311 -1.605 1.00 60.47 106 ASP A O 1
ATOM 823 N N . PHE A 1 107 ? -20.815 15.224 -2.912 1.00 55.25 107 PHE A N 1
ATOM 824 C CA . PHE A 1 107 ? -21.799 14.875 -3.940 1.00 55.25 107 PHE A CA 1
ATOM 825 C C . PHE A 1 107 ? -22.903 13.964 -3.381 1.00 55.25 107 PHE A C 1
ATOM 827 O O . PHE A 1 107 ? -24.089 14.227 -3.586 1.00 55.25 107 PHE A O 1
ATOM 834 N N . PHE A 1 108 ? -22.534 12.932 -2.617 1.00 51.41 108 PHE A N 1
ATOM 835 C CA . PHE A 1 108 ? -23.484 11.998 -2.015 1.00 51.41 108 PHE A CA 1
ATOM 836 C C . PHE A 1 108 ? -24.407 12.682 -0.990 1.00 51.41 108 PHE A C 1
ATOM 838 O O . PHE A 1 108 ? -25.628 12.497 -1.032 1.00 51.41 108 PHE A O 1
ATOM 845 N N . ILE A 1 109 ? -23.860 13.537 -0.119 1.00 60.53 109 ILE A N 1
ATOM 846 C CA . ILE A 1 109 ? -24.632 14.327 0.857 1.00 60.53 109 ILE A CA 1
ATOM 847 C C . ILE A 1 109 ? -25.573 15.307 0.142 1.00 60.53 109 ILE A C 1
ATOM 849 O O . ILE A 1 109 ? -26.737 15.433 0.521 1.00 60.53 109 ILE A O 1
ATOM 853 N N . SER A 1 110 ? -25.118 15.960 -0.932 1.00 56.91 110 SER A N 1
ATOM 854 C CA . SER A 1 110 ? -25.972 16.847 -1.729 1.00 56.91 110 SER A CA 1
ATOM 855 C C . SER A 1 110 ? -27.122 16.107 -2.423 1.00 56.91 110 SER A C 1
ATOM 857 O O . SER A 1 110 ? -28.200 16.678 -2.554 1.00 56.91 110 SER A O 1
ATOM 859 N N . SER A 1 111 ? -26.912 14.865 -2.872 1.00 54.06 111 SER A N 1
ATOM 860 C CA . SER A 1 111 ? -27.928 14.054 -3.568 1.00 54.06 111 SER A CA 1
ATOM 861 C C . SER A 1 111 ? -28.912 13.317 -2.648 1.00 54.06 111 SER A C 1
ATOM 863 O O . SER A 1 111 ? -29.945 12.844 -3.108 1.00 54.06 111 SER A O 1
ATOM 865 N N . SER A 1 112 ? -28.599 13.200 -1.353 1.00 52.03 112 SER A N 1
ATOM 866 C CA . SER A 1 112 ? -29.451 12.547 -0.343 1.00 52.03 112 SER A CA 1
ATOM 867 C C . SER A 1 112 ? -30.340 13.527 0.433 1.00 52.03 112 SER A C 1
ATOM 869 O O . SER A 1 112 ? -31.289 13.101 1.085 1.00 52.03 112 SER A O 1
ATOM 871 N N . ASN A 1 113 ? -30.058 14.830 0.334 1.00 50.75 113 ASN A N 1
ATOM 872 C CA . ASN A 1 113 ? -30.871 15.919 0.889 1.00 50.75 113 ASN A CA 1
ATOM 873 C C . ASN A 1 113 ? -31.839 16.554 -0.135 1.00 50.75 113 ASN A C 1
ATOM 875 O O . ASN A 1 113 ? -32.439 17.588 0.167 1.00 50.75 113 ASN A O 1
ATOM 879 N N . SER A 1 114 ? -31.982 15.964 -1.327 1.00 42.81 114 SER A N 1
ATOM 880 C CA . SER A 1 114 ? -32.925 16.380 -2.380 1.00 42.81 114 SER A CA 1
ATOM 881 C C . SER A 1 114 ? -34.079 15.403 -2.544 1.00 42.81 114 SER A C 1
ATOM 883 O O . SER A 1 114 ? -33.773 14.194 -2.651 1.00 42.81 114 SER A O 1
#

Organism: Zingiber officinale (NCBI:txid94328)

Secondary structure (DSSP, 8-state):
-PPP---GGGS-HHHHS---GGGSHHHHHHHHHHHHHHHHHHHHH-GGGGGSTTHHHHS-HHHHHHHHHHHHH-SS-TTSPP-TT--HHHHHHHHHHHHHHHHHHHHHHHHH--